Protein AF-A0A7J6VHJ3-F1 (afdb_monomer_lite)

Foldseek 3Di:
DVLLVVLQPDDDDDPPVRNVVNSVVSSVVSVVVVCCVVVVVVVVVVVVVVVVVVCVCPPPVNVVVVVVVVVVVVVVVVVD

Organism: Thalictrum thalictroides (NCBI:txid46969)

Secondary structure (DSSP, 8-state):
-HHHHHHHSS---SSHHHHHHHHHHHHHHHHHHHHHHHHHHHHHHHHHHHHHHHHHHHSHHHHHHHHHHHHHHHHHHH--

Radius of gyration: 27.66 Å; chains: 1; bounding box: 52×21×72 Å

Sequence (80 aa):
MQVLKEAWDKEVIGNAMSRFTKKLKYTKAALIGWNKIRVGNVVTIVQEVKQTVNTIQTSPKANLLNARLIQKESKAIREL

pLDDT: mean 81.1, std 9.44, range [54.41, 93.31]

Structure (mmCIF, N/CA/C/O backbone):
data_AF-A0A7J6VHJ3-F1
#
_entry.id   AF-A0A7J6VHJ3-F1
#
loop_
_atom_site.group_PDB
_atom_site.id
_atom_site.type_symbol
_atom_site.label_atom_id
_atom_site.label_alt_id
_atom_site.label_comp_id
_atom_site.label_asym_id
_atom_site.label_entity_id
_atom_site.label_seq_id
_atom_site.pdbx_PDB_ins_code
_atom_site.Cartn_x
_atom_site.Cartn_y
_atom_site.Cartn_z
_atom_site.occupancy
_atom_site.B_iso_or_equiv
_atom_site.auth_seq_id
_atom_site.auth_comp_id
_atom_site.auth_asym_id
_atom_site.auth_atom_id
_atom_site.pdbx_PDB_model_num
ATOM 1 N N . MET A 1 1 ? 1.053 -9.816 -6.901 1.00 63.47 1 MET A N 1
ATOM 2 C CA . MET A 1 1 ? 2.346 -9.518 -7.566 1.00 63.47 1 MET A CA 1
ATOM 3 C C . MET A 1 1 ? 2.221 -8.758 -8.893 1.00 63.47 1 MET A C 1
ATOM 5 O O . MET A 1 1 ? 3.236 -8.298 -9.397 1.00 63.47 1 MET A O 1
ATOM 9 N N . GLN A 1 2 ? 1.013 -8.564 -9.433 1.00 78.88 2 GLN A N 1
ATOM 10 C CA . GLN A 1 2 ? 0.757 -7.904 -10.722 1.00 78.88 2 GLN A CA 1
ATOM 11 C C . GLN A 1 2 ? 1.399 -6.507 -10.873 1.00 78.88 2 GLN A C 1
ATOM 13 O O . GLN A 1 2 ? 2.036 -6.245 -11.885 1.00 78.88 2 GLN A O 1
ATOM 18 N N . VAL A 1 3 ? 1.379 -5.687 -9.814 1.00 79.88 3 VAL A N 1
ATOM 19 C CA . VAL A 1 3 ? 2.004 -4.345 -9.778 1.00 79.88 3 VAL A CA 1
ATOM 20 C C . VAL A 1 3 ? 3.512 -4.368 -10.075 1.00 79.88 3 VAL A C 1
ATOM 22 O O . VAL A 1 3 ? 4.047 -3.437 -10.672 1.00 79.88 3 VAL A O 1
ATOM 25 N N . LEU A 1 4 ? 4.217 -5.434 -9.677 1.00 81.94 4 LEU A N 1
ATOM 26 C CA . LEU A 1 4 ? 5.652 -5.571 -9.953 1.00 81.94 4 LEU A CA 1
ATOM 27 C C . LEU A 1 4 ? 5.917 -5.954 -11.400 1.00 81.94 4 LEU A C 1
ATOM 29 O O . LEU A 1 4 ? 6.845 -5.427 -12.004 1.00 81.94 4 LEU A O 1
ATOM 33 N N . LYS A 1 5 ? 5.085 -6.839 -11.951 1.00 84.56 5 LYS A N 1
ATOM 34 C CA . LYS A 1 5 ? 5.179 -7.260 -13.346 1.00 84.56 5 LYS A CA 1
ATOM 35 C C . LYS A 1 5 ? 4.934 -6.074 -14.282 1.00 84.56 5 LYS A C 1
ATOM 37 O O . LYS A 1 5 ? 5.766 -5.787 -15.129 1.00 84.56 5 LYS A O 1
ATOM 42 N N . GLU A 1 6 ? 3.881 -5.302 -14.027 1.00 86.25 6 GLU A N 1
ATOM 43 C CA . GLU A 1 6 ? 3.565 -4.083 -14.784 1.00 86.25 6 GLU A CA 1
ATOM 44 C C . GLU A 1 6 ? 4.682 -3.030 -14.709 1.00 86.25 6 GLU A C 1
ATOM 46 O O . GLU A 1 6 ? 5.003 -2.388 -15.707 1.00 86.25 6 GLU A O 1
ATOM 51 N N . ALA A 1 7 ? 5.312 -2.852 -13.542 1.00 84.88 7 ALA A N 1
ATOM 52 C CA . ALA A 1 7 ? 6.424 -1.915 -13.391 1.00 84.88 7 ALA A CA 1
ATOM 53 C C . ALA A 1 7 ? 7.712 -2.395 -14.084 1.00 84.88 7 ALA A C 1
ATOM 55 O O . ALA A 1 7 ? 8.476 -1.570 -14.591 1.00 84.88 7 ALA A O 1
ATOM 56 N N . TRP A 1 8 ? 7.950 -3.708 -14.103 1.00 87.75 8 TRP A N 1
ATOM 57 C CA . TRP A 1 8 ? 9.123 -4.323 -14.721 1.00 87.75 8 TRP A CA 1
ATOM 58 C C . TRP A 1 8 ? 9.018 -4.395 -16.247 1.00 87.75 8 TRP A C 1
ATOM 60 O O . TRP A 1 8 ? 10.023 -4.226 -16.944 1.00 87.75 8 TRP A O 1
ATOM 70 N N . ASP A 1 9 ? 7.813 -4.598 -16.773 1.00 90.06 9 ASP A N 1
ATOM 71 C CA . ASP A 1 9 ? 7.555 -4.733 -18.209 1.00 90.06 9 ASP A CA 1
ATOM 72 C C . ASP A 1 9 ? 7.507 -3.384 -18.938 1.00 90.06 9 ASP A C 1
ATOM 74 O O . ASP A 1 9 ? 7.499 -3.357 -20.167 1.00 90.06 9 ASP A O 1
ATOM 78 N N . LYS A 1 10 ? 7.575 -2.256 -18.214 1.00 86.88 10 LYS A N 1
ATOM 79 C CA . LYS A 1 10 ? 7.695 -0.928 -18.830 1.00 86.88 10 LYS A CA 1
ATOM 80 C C . LYS A 1 10 ? 8.865 -0.879 -19.807 1.00 86.88 10 LYS A C 1
ATOM 82 O O . LYS A 1 10 ? 9.994 -1.266 -19.480 1.00 86.88 10 LYS A O 1
ATOM 87 N N . GLU A 1 11 ? 8.594 -0.344 -20.992 1.00 86.44 11 GLU A N 1
ATOM 88 C CA . GLU A 1 11 ? 9.632 -0.076 -21.973 1.00 86.44 11 GLU A CA 1
ATOM 89 C C . GLU A 1 11 ? 10.561 1.023 -21.473 1.00 86.44 11 GLU A C 1
ATOM 91 O O . GLU A 1 11 ? 10.143 2.056 -20.944 1.00 86.44 11 GLU A O 1
ATOM 96 N N . VAL A 1 12 ? 11.859 0.772 -21.619 1.00 88.38 12 VAL A N 1
ATOM 97 C CA . VAL A 1 12 ? 12.891 1.692 -21.170 1.00 88.38 12 VAL A CA 1
ATOM 98 C C . VAL A 1 12 ? 13.964 1.808 -22.235 1.00 88.38 12 VAL A C 1
ATOM 100 O O . VAL A 1 12 ? 14.535 0.809 -22.671 1.00 88.38 12 VAL A O 1
ATOM 103 N N . ILE A 1 13 ? 14.281 3.045 -22.601 1.00 89.06 13 ILE A N 1
ATOM 104 C CA . ILE A 1 13 ? 15.298 3.368 -23.599 1.00 89.06 13 ILE A CA 1
ATOM 105 C C . ILE A 1 13 ? 16.657 3.581 -22.913 1.00 89.06 13 ILE A C 1
ATOM 107 O O . ILE A 1 13 ? 16.751 4.209 -21.846 1.00 89.06 13 ILE A O 1
ATOM 111 N N . GLY A 1 14 ? 17.715 3.057 -23.536 1.00 90.69 14 GLY A N 1
ATOM 112 C CA . GLY A 1 14 ? 19.109 3.242 -23.131 1.00 90.69 14 GLY A CA 1
ATOM 113 C C . GLY A 1 14 ? 19.967 1.990 -23.328 1.00 90.69 14 GLY A C 1
ATOM 114 O O . GLY A 1 14 ? 19.491 0.944 -23.770 1.00 90.69 14 GLY A O 1
ATOM 115 N N . ASN A 1 15 ? 21.243 2.081 -22.948 1.00 92.50 15 ASN A N 1
ATOM 116 C CA . ASN A 1 15 ? 22.131 0.917 -22.901 1.00 92.50 15 ASN A CA 1
ATOM 117 C C . ASN A 1 15 ? 21.649 -0.119 -21.859 1.00 92.50 15 ASN A C 1
ATOM 119 O O . ASN A 1 15 ? 20.777 0.164 -21.034 1.00 92.50 15 ASN A O 1
ATOM 123 N N . ALA A 1 16 ? 22.183 -1.343 -21.904 1.00 89.75 16 ALA A N 1
ATOM 124 C CA . ALA A 1 16 ? 21.726 -2.448 -21.051 1.00 89.75 16 ALA A CA 1
ATOM 125 C C . ALA A 1 16 ? 21.709 -2.092 -19.548 1.00 89.75 16 ALA A C 1
ATOM 127 O O . ALA A 1 16 ? 20.702 -2.310 -18.874 1.00 89.75 16 ALA A O 1
ATOM 128 N N . MET A 1 17 ? 22.772 -1.454 -19.050 1.00 91.25 17 MET A N 1
ATOM 129 C CA . MET A 1 17 ? 22.890 -1.070 -17.640 1.00 91.25 17 MET A CA 1
ATOM 130 C C . MET A 1 17 ? 21.888 0.022 -17.241 1.00 91.25 17 MET A C 1
ATOM 132 O O . MET A 1 17 ? 21.269 -0.046 -16.176 1.00 91.25 17 MET A O 1
ATOM 136 N N . SER A 1 18 ? 21.672 1.010 -18.115 1.00 90.69 18 SER A N 1
ATOM 137 C CA . SER A 1 18 ? 20.682 2.074 -17.918 1.00 90.69 18 SER A CA 1
ATOM 138 C C . SER A 1 18 ? 19.257 1.518 -17.886 1.00 90.69 18 SER A C 1
ATOM 140 O O . SER A 1 18 ? 18.462 1.894 -17.025 1.00 90.69 18 SER A O 1
ATOM 142 N N . ARG A 1 19 ? 18.935 0.574 -18.781 1.00 89.81 19 ARG A N 1
ATOM 143 C CA . ARG A 1 19 ? 17.629 -0.104 -18.804 1.00 89.81 19 ARG A CA 1
ATOM 144 C C . ARG A 1 19 ? 17.383 -0.873 -17.511 1.00 89.81 19 ARG A C 1
ATOM 146 O O . ARG A 1 19 ? 16.333 -0.700 -16.898 1.00 89.81 19 ARG A O 1
ATOM 153 N N . PHE A 1 20 ? 18.367 -1.647 -17.059 1.00 89.88 20 PHE A N 1
ATOM 154 C CA . PHE A 1 20 ? 18.278 -2.409 -15.815 1.00 89.88 20 PHE A CA 1
ATOM 155 C C . PHE A 1 20 ? 18.062 -1.509 -14.589 1.00 89.88 20 PHE A C 1
ATOM 157 O O . PHE A 1 20 ? 17.116 -1.703 -13.825 1.00 89.88 20 PHE A O 1
ATOM 164 N N . THR A 1 21 ? 18.875 -0.459 -14.434 1.00 92.88 21 THR A N 1
ATOM 165 C CA . THR A 1 21 ? 18.745 0.472 -13.298 1.00 92.88 21 THR A CA 1
ATOM 166 C C . THR A 1 21 ? 17.424 1.235 -13.304 1.00 92.88 21 THR A C 1
ATOM 168 O O . THR A 1 21 ? 16.819 1.426 -12.248 1.00 92.88 21 THR A O 1
ATOM 171 N N . LYS A 1 22 ? 16.930 1.657 -14.471 1.00 92.38 22 LYS A N 1
ATOM 172 C CA . LYS A 1 22 ? 15.620 2.314 -14.591 1.00 92.38 22 LYS A CA 1
ATOM 173 C C . LYS A 1 22 ? 14.465 1.358 -14.263 1.00 92.38 22 LYS A C 1
ATOM 175 O O . LYS A 1 22 ? 13.582 1.745 -13.501 1.00 92.38 22 LYS A O 1
A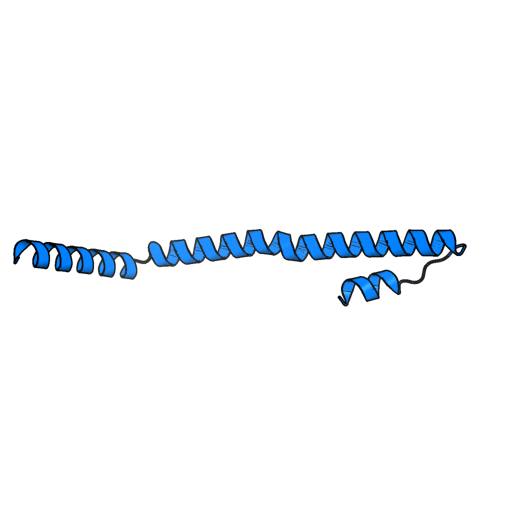TOM 180 N N . LYS A 1 23 ? 14.497 0.107 -14.741 1.00 93.31 23 LYS A N 1
ATOM 181 C CA . LYS A 1 23 ? 13.495 -0.917 -14.381 1.00 93.31 23 LYS A CA 1
ATOM 182 C C . LYS A 1 23 ? 13.463 -1.182 -12.877 1.00 93.31 23 LYS A C 1
ATOM 184 O O . LYS A 1 23 ? 12.386 -1.189 -12.279 1.00 93.31 23 LYS A O 1
ATOM 189 N N . LEU A 1 24 ? 14.627 -1.291 -12.236 1.00 92.75 24 LEU A N 1
ATOM 190 C CA . LEU A 1 24 ? 14.719 -1.406 -10.777 1.00 92.75 24 LEU A CA 1
ATOM 191 C C . LEU A 1 24 ? 14.111 -0.197 -10.057 1.00 92.75 24 LEU A C 1
ATOM 193 O O . LEU A 1 24 ? 13.355 -0.369 -9.101 1.00 92.75 24 LEU A O 1
ATOM 197 N N . LYS A 1 25 ? 14.391 1.026 -10.527 1.00 92.75 25 LYS A N 1
ATOM 198 C CA . LYS A 1 25 ? 13.802 2.250 -9.960 1.00 92.75 25 LYS A CA 1
ATOM 199 C C . LYS A 1 25 ? 12.275 2.250 -10.064 1.00 92.75 25 LYS A C 1
ATOM 201 O O . LYS A 1 25 ? 11.615 2.532 -9.065 1.00 92.75 25 LYS A O 1
ATOM 206 N N . TYR A 1 26 ? 11.713 1.899 -11.222 1.00 92.06 26 TYR A N 1
ATOM 207 C CA . TYR A 1 26 ? 10.258 1.825 -11.400 1.00 92.06 26 TYR A CA 1
ATOM 208 C C . TYR A 1 26 ? 9.620 0.764 -10.512 1.00 92.06 26 TYR A C 1
ATOM 210 O O . TYR A 1 26 ? 8.621 1.031 -9.850 1.00 92.06 26 TYR A O 1
ATOM 218 N N . THR A 1 27 ? 10.245 -0.405 -10.432 1.00 91.56 27 THR A N 1
ATOM 219 C CA . THR A 1 27 ? 9.780 -1.517 -9.600 1.00 91.56 27 THR A CA 1
ATOM 220 C C . THR A 1 27 ? 9.781 -1.134 -8.124 1.00 91.56 27 THR A C 1
ATOM 222 O O . THR A 1 27 ? 8.780 -1.325 -7.438 1.00 91.56 27 THR A O 1
ATOM 225 N N . LYS A 1 28 ? 10.858 -0.496 -7.643 1.00 92.38 28 LYS A N 1
ATOM 226 C CA . LYS A 1 28 ? 10.950 0.032 -6.275 1.00 92.38 28 LYS A CA 1
ATOM 227 C C . LYS A 1 28 ? 9.856 1.062 -5.988 1.00 92.38 28 LYS A C 1
ATOM 229 O O . LYS A 1 28 ? 9.203 0.981 -4.951 1.00 92.38 28 LYS A O 1
ATOM 234 N N . ALA A 1 29 ? 9.643 2.020 -6.891 1.00 91.06 29 ALA A N 1
ATOM 235 C CA . ALA A 1 29 ? 8.619 3.049 -6.723 1.00 91.06 29 ALA A CA 1
ATOM 236 C C . ALA A 1 29 ? 7.204 2.448 -6.667 1.00 91.06 29 ALA A C 1
ATOM 238 O O . ALA A 1 29 ? 6.413 2.818 -5.800 1.00 91.06 29 ALA A O 1
ATOM 239 N N . ALA A 1 30 ? 6.912 1.477 -7.535 1.00 90.62 30 ALA A N 1
ATOM 240 C CA . ALA A 1 30 ? 5.636 0.771 -7.557 1.00 90.62 30 ALA A CA 1
ATOM 241 C C . ALA A 1 30 ? 5.395 -0.026 -6.263 1.00 90.62 30 ALA A C 1
ATOM 243 O O . ALA A 1 30 ? 4.299 0.016 -5.708 1.00 90.62 30 ALA A O 1
ATOM 244 N N . LEU A 1 31 ? 6.433 -0.680 -5.729 1.00 89.50 31 LEU A N 1
ATOM 245 C CA . LEU A 1 31 ? 6.382 -1.397 -4.450 1.00 89.50 31 LEU A CA 1
ATOM 246 C C . LEU A 1 31 ? 6.069 -0.455 -3.283 1.00 89.50 31 LEU A C 1
ATOM 248 O O . LEU A 1 31 ? 5.210 -0.755 -2.458 1.00 89.50 31 LEU A O 1
ATOM 252 N N . ILE A 1 32 ? 6.727 0.707 -3.241 1.00 88.19 32 ILE A N 1
ATOM 253 C CA . ILE A 1 32 ? 6.479 1.731 -2.218 1.00 88.19 32 ILE A CA 1
ATOM 254 C C . ILE A 1 32 ? 5.045 2.260 -2.323 1.00 88.19 32 ILE A C 1
ATOM 256 O O . ILE A 1 32 ? 4.371 2.382 -1.303 1.00 88.19 32 ILE A O 1
ATOM 260 N N . GLY A 1 33 ? 4.564 2.553 -3.535 1.00 87.62 33 GLY A N 1
ATOM 261 C CA . GLY A 1 33 ? 3.190 3.006 -3.764 1.00 87.62 33 GLY A CA 1
ATOM 262 C C . GLY A 1 33 ? 2.158 1.970 -3.321 1.00 87.62 33 GLY A C 1
ATOM 263 O O . GLY A 1 33 ? 1.254 2.287 -2.550 1.00 87.62 33 GLY A O 1
ATOM 264 N N . TRP A 1 34 ? 2.343 0.712 -3.724 1.00 88.06 34 TRP A N 1
ATOM 265 C CA . TRP A 1 34 ? 1.477 -0.391 -3.311 1.00 88.06 34 TRP A CA 1
ATOM 266 C C . TRP A 1 34 ? 1.465 -0.576 -1.792 1.00 88.06 34 TRP A C 1
ATOM 268 O O . TRP A 1 34 ? 0.399 -0.730 -1.198 1.00 88.06 34 TRP A O 1
ATOM 278 N N . ASN A 1 35 ? 2.635 -0.501 -1.152 1.00 85.75 35 ASN A N 1
ATOM 279 C CA . ASN A 1 35 ? 2.742 -0.629 0.295 1.00 85.75 35 AS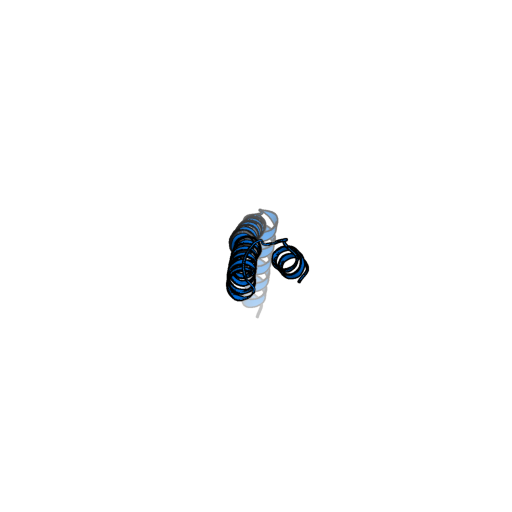N A CA 1
ATOM 280 C C . ASN A 1 35 ? 2.056 0.535 1.022 1.00 85.75 35 ASN A C 1
ATOM 282 O O . ASN A 1 35 ? 1.367 0.312 2.009 1.00 85.75 35 ASN A O 1
ATOM 286 N N . LYS A 1 36 ? 2.171 1.768 0.512 1.00 81.69 36 LYS A N 1
ATOM 287 C CA . LYS A 1 36 ? 1.450 2.928 1.061 1.00 81.69 36 LYS A CA 1
ATOM 288 C C . LYS A 1 36 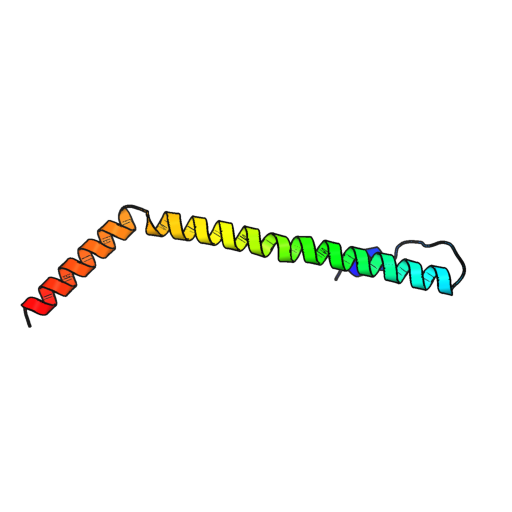? -0.063 2.766 0.962 1.00 81.69 36 LYS A C 1
ATOM 290 O O . LYS A 1 36 ? -0.748 3.076 1.924 1.00 81.69 36 LYS A O 1
ATOM 295 N N . ILE A 1 37 ? -0.577 2.253 -0.154 1.00 81.81 37 ILE A N 1
ATOM 296 C CA . ILE A 1 37 ? -2.013 1.984 -0.306 1.00 81.81 37 ILE A CA 1
ATOM 297 C C . ILE A 1 37 ? -2.444 0.897 0.683 1.00 81.81 37 ILE A C 1
ATOM 299 O O . ILE A 1 37 ? -3.406 1.074 1.418 1.00 81.81 37 ILE A O 1
ATOM 303 N N . ARG A 1 38 ? -1.711 -0.219 0.758 1.00 77.56 38 ARG A N 1
ATOM 304 C CA . ARG A 1 38 ? 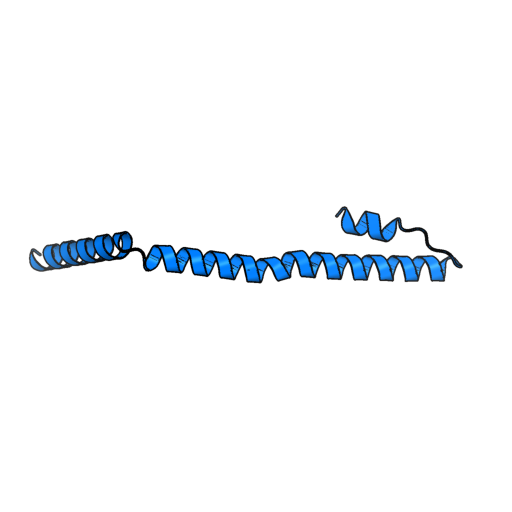-2.051 -1.334 1.652 1.00 77.56 38 ARG A CA 1
ATOM 305 C C . ARG A 1 38 ? -1.951 -0.964 3.130 1.00 77.56 38 ARG A C 1
ATOM 307 O O . ARG A 1 38 ? -2.911 -1.179 3.854 1.00 77.56 38 ARG A O 1
ATOM 314 N N . VAL A 1 39 ? -0.814 -0.432 3.572 1.00 70.88 39 VAL A N 1
ATOM 315 C CA . VAL A 1 39 ? -0.534 -0.124 4.985 1.00 70.88 39 VAL A CA 1
ATOM 316 C C . VAL A 1 39 ? -1.209 1.172 5.421 1.00 70.88 39 VAL A C 1
ATOM 318 O O . VAL A 1 39 ? -1.723 1.237 6.532 1.00 70.88 39 VAL A O 1
ATOM 321 N N . GLY A 1 40 ? -1.278 2.179 4.547 1.00 66.25 40 GLY A N 1
ATOM 322 C CA . GLY A 1 40 ? -2.056 3.393 4.802 1.00 66.25 40 GLY A CA 1
ATOM 323 C C . GLY A 1 40 ? -3.523 3.063 5.061 1.00 66.25 40 GLY A C 1
ATOM 324 O O . GLY A 1 40 ? -4.080 3.543 6.042 1.00 66.25 40 GLY A O 1
ATOM 325 N N . ASN A 1 41 ? -4.097 2.138 4.284 1.00 69.25 41 ASN A N 1
ATOM 326 C CA . ASN A 1 41 ? -5.453 1.651 4.519 1.00 69.25 41 ASN A CA 1
ATOM 327 C C . ASN A 1 41 ? -5.604 0.884 5.836 1.00 69.25 41 ASN A C 1
ATOM 329 O O . ASN A 1 41 ? -6.688 0.907 6.399 1.00 69.25 41 ASN A O 1
ATOM 333 N N . VAL A 1 42 ? -4.566 0.225 6.367 1.00 72.81 42 VAL A N 1
ATOM 334 C CA . VAL A 1 42 ? -4.677 -0.473 7.663 1.00 72.81 42 VAL A CA 1
ATOM 335 C C . VAL A 1 42 ? -4.972 0.512 8.789 1.00 72.81 42 VAL A C 1
ATOM 337 O O . VAL A 1 42 ? -5.804 0.213 9.636 1.00 72.81 42 VAL A O 1
ATOM 340 N N . VAL A 1 43 ? -4.348 1.692 8.797 1.00 77.88 43 VAL A N 1
ATOM 341 C CA . VAL A 1 43 ? -4.625 2.715 9.821 1.00 77.88 43 VAL A CA 1
ATOM 342 C C . VAL A 1 43 ? -6.074 3.191 9.723 1.00 77.88 43 VAL A C 1
ATOM 344 O O . VAL A 1 43 ? -6.757 3.275 10.742 1.00 77.88 43 VAL A O 1
ATOM 347 N N . THR A 1 44 ? -6.560 3.435 8.506 1.00 76.94 44 THR A N 1
ATOM 348 C CA . THR A 1 44 ? -7.948 3.841 8.249 1.00 76.94 44 THR A CA 1
ATOM 349 C C . THR A 1 44 ? -8.937 2.750 8.653 1.00 76.94 44 THR A C 1
ATOM 351 O O . THR A 1 44 ? -9.869 3.027 9.398 1.00 76.94 44 THR A O 1
ATOM 354 N N . ILE A 1 45 ? -8.679 1.495 8.274 1.00 78.75 45 ILE A N 1
ATOM 355 C CA . ILE A 1 45 ? -9.491 0.328 8.647 1.00 78.75 45 ILE A CA 1
ATOM 356 C C . ILE A 1 45 ? -9.518 0.158 10.168 1.00 78.75 45 ILE A C 1
ATOM 358 O O . ILE A 1 45 ? -10.575 -0.046 10.752 1.00 78.75 45 ILE A O 1
ATOM 362 N N . VAL A 1 46 ? -8.372 0.268 10.845 1.00 84.25 46 VAL A N 1
ATOM 363 C CA . VAL A 1 46 ? -8.308 0.178 12.312 1.00 84.25 46 VAL A CA 1
ATOM 364 C C . VAL A 1 46 ? -9.110 1.306 12.961 1.00 84.25 46 VAL A C 1
ATOM 366 O O . VAL A 1 46 ? -9.783 1.073 13.964 1.00 84.25 46 VAL A O 1
ATOM 369 N N . GLN A 1 47 ? -9.071 2.514 12.398 1.00 84.31 47 GLN A N 1
ATOM 370 C CA . GLN A 1 47 ? -9.850 3.645 12.892 1.00 84.31 47 GLN A CA 1
ATOM 371 C C . GLN A 1 47 ? -11.359 3.433 12.693 1.00 84.31 47 GLN A C 1
ATOM 373 O O . GLN A 1 47 ? -12.125 3.653 13.630 1.00 84.31 47 GLN A O 1
ATOM 378 N N . GLU A 1 48 ? -11.784 2.949 11.527 1.00 85.12 48 GLU A N 1
ATOM 379 C CA . GLU A 1 48 ? -13.180 2.597 11.233 1.00 85.12 48 GLU A CA 1
ATOM 380 C C . GLU A 1 48 ? -13.687 1.476 12.149 1.00 85.12 48 GLU A C 1
ATOM 382 O O . GLU A 1 48 ? -14.775 1.568 12.722 1.00 85.12 48 GLU A O 1
ATOM 387 N N . VAL A 1 49 ? -12.875 0.439 12.374 1.00 86.00 49 VAL A N 1
ATOM 388 C CA . VAL A 1 49 ? -13.198 -0.649 13.307 1.00 86.00 49 VAL A CA 1
ATOM 389 C C . VAL A 1 49 ? -13.329 -0.113 14.732 1.00 86.00 49 VAL A C 1
ATOM 391 O O . VAL A 1 49 ? -14.299 -0.437 15.414 1.00 86.00 49 VAL A O 1
ATOM 394 N N . LYS A 1 50 ? -12.414 0.756 15.184 1.00 87.12 50 LYS A N 1
ATOM 395 C CA . LYS A 1 50 ? -12.514 1.409 16.502 1.00 87.12 50 LYS A CA 1
ATOM 396 C C . LYS A 1 50 ? -13.784 2.244 16.639 1.00 87.12 50 LYS A C 1
ATOM 398 O O . LYS A 1 50 ? -14.439 2.174 17.675 1.00 87.12 50 LYS A O 1
ATOM 403 N N . GLN A 1 51 ? -14.145 3.012 15.613 1.00 86.88 51 GLN A N 1
ATOM 404 C CA . GLN A 1 51 ? -15.388 3.784 15.606 1.00 86.88 51 GLN A CA 1
ATOM 405 C C . GLN A 1 51 ? -16.606 2.865 15.701 1.00 86.88 51 GLN A C 1
ATOM 407 O O . GLN A 1 51 ? -17.458 3.084 16.555 1.00 86.88 51 GLN A O 1
ATOM 412 N N . THR A 1 52 ? -16.635 1.788 14.916 1.00 85.38 52 THR A N 1
ATOM 413 C CA . THR A 1 52 ? -17.715 0.791 14.941 1.00 85.38 52 THR A CA 1
ATOM 414 C C . THR A 1 52 ? -17.852 0.140 16.321 1.00 85.38 52 THR A C 1
ATOM 416 O O . THR A 1 52 ? -18.955 0.046 16.858 1.00 85.38 52 THR A O 1
ATOM 419 N N . VAL A 1 53 ? -16.736 -0.260 16.940 1.00 85.25 53 VAL A N 1
ATOM 420 C CA . VAL A 1 53 ? -16.717 -0.822 18.301 1.00 85.25 53 VAL A CA 1
ATOM 421 C C . VAL A 1 53 ? -17.243 0.191 19.317 1.00 85.25 53 VAL A C 1
ATOM 423 O O . VAL A 1 53 ? -18.096 -0.160 20.132 1.00 85.25 53 VAL A O 1
ATOM 426 N N . ASN A 1 54 ? -16.807 1.451 19.241 1.00 83.75 54 ASN A N 1
ATOM 427 C CA . ASN A 1 54 ? -17.297 2.508 20.125 1.00 83.75 54 ASN A CA 1
ATOM 428 C C . ASN A 1 54 ? -18.802 2.740 19.958 1.00 83.75 54 ASN A C 1
ATOM 430 O O . ASN A 1 54 ? -19.506 2.875 20.956 1.00 83.75 54 ASN A O 1
ATOM 434 N N . THR A 1 55 ? -19.327 2.743 18.732 1.00 82.06 55 THR A N 1
ATOM 435 C CA . THR A 1 55 ? -20.772 2.850 18.479 1.00 82.06 55 THR A CA 1
ATOM 436 C C . THR A 1 55 ? -21.544 1.674 19.080 1.00 82.06 55 THR A C 1
ATOM 438 O O . THR A 1 55 ? -22.603 1.872 19.671 1.00 82.06 55 THR A O 1
ATOM 441 N N . ILE A 1 56 ? -21.017 0.451 18.989 1.00 79.38 56 ILE A N 1
ATOM 442 C CA . ILE A 1 56 ? -21.648 -0.738 19.584 1.00 79.38 56 ILE A CA 1
ATOM 443 C C . ILE A 1 56 ? -21.654 -0.643 21.116 1.00 79.38 56 ILE A C 1
ATOM 445 O O . ILE A 1 56 ? -22.693 -0.879 21.738 1.00 79.38 56 ILE A O 1
ATOM 449 N N . GLN A 1 57 ? -20.524 -0.257 21.717 1.00 72.06 57 GLN A N 1
ATOM 450 C CA . GLN A 1 57 ? -20.368 -0.112 23.169 1.00 72.06 57 GLN A CA 1
ATOM 451 C C . GLN A 1 57 ? -21.226 1.017 23.748 1.00 72.06 57 GLN A C 1
ATOM 453 O O . GLN A 1 57 ? -21.797 0.869 24.824 1.00 72.06 57 GLN A O 1
ATOM 458 N N . THR A 1 58 ? -21.354 2.130 23.028 1.00 69.88 58 THR A N 1
ATOM 459 C CA . THR A 1 58 ? -22.200 3.264 23.435 1.00 69.88 58 THR A CA 1
ATOM 460 C C . THR A 1 58 ? -23.672 3.064 23.084 1.00 69.88 58 THR A C 1
ATOM 462 O O . THR A 1 58 ? -24.513 3.857 23.514 1.00 69.88 58 THR A O 1
ATOM 465 N N . SER A 1 59 ? -24.024 1.999 22.350 1.00 69.94 59 SER A N 1
ATOM 466 C CA . SER A 1 59 ? -25.421 1.733 22.025 1.00 69.94 59 SER A CA 1
ATOM 467 C C . SER A 1 59 ? -26.226 1.439 23.307 1.00 69.94 59 SER A C 1
ATOM 469 O O . SER A 1 59 ? -25.795 0.644 24.153 1.00 69.94 59 SER A O 1
ATOM 471 N N . PRO A 1 60 ? -27.433 2.016 23.463 1.00 61.81 60 PRO A N 1
ATOM 472 C CA . PRO A 1 60 ? -28.233 1.878 24.683 1.00 61.81 60 PRO A CA 1
ATOM 473 C C . PRO A 1 60 ? -28.545 0.421 25.052 1.00 61.81 60 PRO A C 1
ATOM 475 O O . PRO A 1 60 ? -28.663 0.082 26.228 1.00 61.81 60 PRO A O 1
ATOM 478 N N . LYS A 1 61 ? -28.657 -0.462 24.048 1.00 61.12 61 LYS A N 1
ATOM 479 C CA . LYS A 1 61 ? -28.960 -1.887 24.242 1.00 61.12 61 LYS A CA 1
ATOM 480 C C . LYS A 1 61 ? -27.821 -2.640 24.936 1.00 61.12 61 LYS A C 1
ATOM 482 O O . LYS A 1 61 ? -28.110 -3.493 25.771 1.00 61.12 61 LYS A O 1
ATOM 487 N N . ALA A 1 62 ? -26.561 -2.314 24.634 1.00 58.84 62 ALA A N 1
ATOM 488 C CA . ALA A 1 62 ? -25.401 -2.934 25.279 1.00 58.84 62 ALA A CA 1
ATOM 489 C C . ALA A 1 62 ? -25.297 -2.521 26.758 1.00 58.84 62 ALA A C 1
ATOM 491 O O . ALA A 1 62 ? -25.131 -3.374 27.628 1.00 58.84 62 ALA A O 1
ATOM 492 N N . ASN A 1 63 ? -25.522 -1.237 27.062 1.00 62.56 63 ASN A N 1
ATOM 493 C CA . ASN A 1 63 ? -25.547 -0.735 28.440 1.00 62.56 63 ASN A CA 1
ATOM 494 C C . ASN A 1 63 ? -26.712 -1.306 29.264 1.00 62.56 63 ASN A C 1
ATOM 496 O O . ASN A 1 63 ? -26.519 -1.672 30.421 1.00 62.56 63 ASN A O 1
ATOM 500 N N . LEU A 1 64 ? -27.907 -1.445 28.677 1.00 66.38 64 LEU A N 1
ATOM 501 C CA . LEU A 1 64 ? -29.062 -2.050 29.355 1.00 66.38 64 LEU A CA 1
ATOM 502 C C . LEU A 1 64 ? -28.859 -3.543 29.655 1.00 66.38 64 LEU A C 1
ATOM 504 O O . LEU A 1 64 ? -29.273 -4.015 30.714 1.00 66.38 64 LEU A O 1
ATOM 508 N N . LEU A 1 65 ? -28.231 -4.292 28.742 1.00 67.38 65 LEU A N 1
ATOM 509 C CA . LEU A 1 65 ? -27.899 -5.704 28.957 1.00 67.38 65 LEU A CA 1
ATOM 510 C C . LEU A 1 65 ? -26.828 -5.874 30.039 1.00 67.38 65 LEU A C 1
ATOM 512 O O . LEU A 1 65 ? -27.016 -6.689 30.941 1.00 67.38 65 LEU A O 1
ATOM 516 N N . ASN A 1 66 ? -25.769 -5.060 30.004 1.00 70.19 66 ASN A N 1
ATOM 517 C CA . ASN A 1 66 ? -24.726 -5.066 31.032 1.00 70.19 66 ASN A CA 1
ATOM 518 C C . ASN A 1 66 ? -25.287 -4.698 32.412 1.00 70.19 66 ASN A C 1
ATOM 520 O O . ASN A 1 66 ? -25.024 -5.396 33.386 1.00 70.19 66 ASN A O 1
ATOM 524 N N . ALA A 1 67 ? -26.135 -3.669 32.503 1.00 72.19 67 ALA A N 1
ATOM 525 C CA . ALA A 1 67 ? -26.775 -3.288 33.761 1.00 72.19 67 ALA A CA 1
ATOM 526 C C . ALA A 1 67 ? -27.657 -4.413 34.337 1.00 72.19 67 ALA A C 1
ATOM 528 O O . ALA A 1 67 ? -27.635 -4.669 35.542 1.00 72.19 67 ALA A O 1
ATOM 529 N N . ARG A 1 68 ? -28.408 -5.127 33.484 1.00 76.31 68 ARG A N 1
ATOM 530 C CA . ARG A 1 68 ? -29.232 -6.276 33.900 1.00 76.31 68 ARG A CA 1
ATOM 531 C C . ARG A 1 68 ? -28.399 -7.478 34.350 1.00 76.31 68 ARG A C 1
ATOM 533 O O . ARG A 1 68 ? -28.808 -8.166 35.283 1.00 76.31 68 ARG A O 1
ATOM 540 N N . LEU A 1 69 ? -27.264 -7.742 33.702 1.00 77.56 69 LEU A N 1
ATOM 541 C CA . LEU A 1 69 ? -26.333 -8.801 34.104 1.00 77.56 69 LEU A CA 1
ATOM 542 C C . LEU A 1 69 ? -25.722 -8.507 35.477 1.00 77.56 69 LEU A C 1
ATOM 544 O O . LEU A 1 69 ? -25.827 -9.346 36.366 1.00 77.56 69 LEU A O 1
ATOM 548 N N . ILE A 1 70 ? -25.224 -7.285 35.689 1.00 80.06 70 ILE A N 1
ATOM 549 C CA . ILE A 1 70 ? -24.666 -6.847 36.979 1.00 80.06 70 ILE A CA 1
ATOM 550 C C . ILE A 1 70 ? -25.704 -6.982 38.102 1.00 80.06 70 ILE A C 1
ATOM 552 O O . ILE A 1 70 ? -25.385 -7.447 39.197 1.00 80.06 70 ILE A O 1
ATOM 556 N N . GLN A 1 71 ? -26.968 -6.626 37.844 1.00 80.81 71 GLN A N 1
ATOM 557 C CA . GLN A 1 71 ? -28.052 -6.814 38.816 1.00 80.81 71 GLN A CA 1
ATOM 558 C C . GLN A 1 71 ? -28.317 -8.293 39.134 1.00 80.81 71 GLN A C 1
ATOM 560 O O . GLN A 1 71 ? -28.521 -8.628 40.301 1.00 80.81 71 GLN A O 1
ATOM 565 N N . LYS A 1 72 ? -28.310 -9.179 38.128 1.00 82.81 72 LYS A N 1
ATOM 566 C CA . LYS A 1 72 ? -28.475 -10.627 38.335 1.00 82.81 72 LYS A CA 1
ATOM 567 C C . LYS A 1 72 ? -27.335 -11.223 39.156 1.00 82.81 72 LYS A C 1
ATOM 569 O O . LYS A 1 72 ? -27.608 -11.970 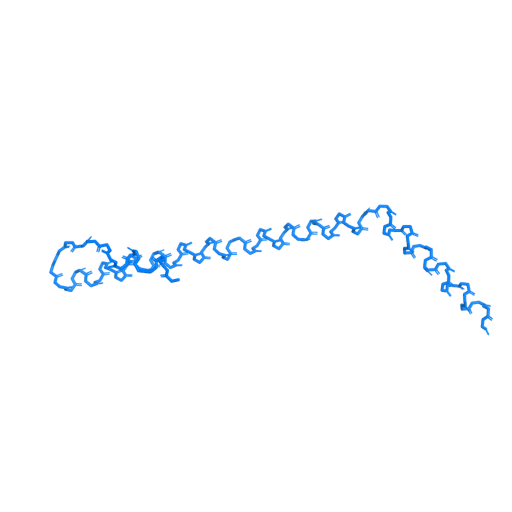40.087 1.00 82.81 72 LYS A O 1
ATOM 574 N N . GLU A 1 73 ? -26.092 -10.873 38.840 1.00 77.81 73 GLU A N 1
ATOM 575 C CA . GLU A 1 73 ? -24.910 -11.340 39.574 1.00 77.81 73 GLU A CA 1
ATOM 576 C C . GLU A 1 73 ? -24.927 -10.844 41.022 1.00 77.81 73 GLU A C 1
ATOM 578 O O . GLU A 1 73 ? -24.785 -11.632 41.952 1.00 77.81 73 GLU A O 1
ATOM 583 N N . SER A 1 74 ? -25.218 -9.557 41.231 1.00 78.19 74 SER A N 1
ATOM 584 C CA . SER A 1 74 ? -25.330 -8.968 42.573 1.00 78.19 74 SER A CA 1
ATOM 585 C C . SER A 1 74 ? -26.418 -9.631 43.418 1.00 78.19 74 SER A C 1
ATOM 587 O O . SER A 1 74 ? -26.273 -9.750 44.632 1.00 78.19 74 SER A O 1
ATOM 589 N N . LYS A 1 75 ? -27.527 -10.040 42.789 1.00 82.94 75 LYS A N 1
ATOM 590 C CA . LYS A 1 75 ? -28.612 -10.755 43.462 1.00 82.94 75 LYS A CA 1
ATOM 591 C C . LYS A 1 75 ? -28.199 -12.186 43.814 1.00 82.94 75 LYS A C 1
ATOM 593 O O . LYS A 1 75 ? -28.376 -12.580 44.958 1.00 82.94 75 LYS A O 1
ATOM 598 N N . ALA A 1 76 ? -27.585 -12.908 42.877 1.00 80.00 76 ALA A N 1
ATOM 599 C CA . ALA A 1 76 ? -27.091 -14.265 43.107 1.00 80.00 76 ALA A CA 1
ATOM 600 C C . ALA A 1 76 ? -26.029 -14.325 44.221 1.00 80.00 76 ALA A C 1
ATOM 602 O O . ALA A 1 76 ? -26.035 -15.257 45.011 1.00 80.00 76 ALA A O 1
ATOM 603 N N . ILE A 1 77 ? -25.163 -13.311 44.331 1.00 78.12 77 ILE A N 1
ATOM 604 C CA . ILE A 1 77 ? -24.150 -13.216 45.397 1.00 78.12 77 ILE A CA 1
ATOM 605 C C . ILE A 1 77 ? -24.777 -12.959 46.777 1.00 78.12 77 ILE A C 1
ATOM 607 O O . ILE A 1 77 ? -24.227 -13.399 47.776 1.00 78.12 77 ILE A O 1
ATOM 611 N N . ARG A 1 78 ? -25.909 -12.245 46.859 1.00 70.69 78 ARG A N 1
ATOM 612 C CA . ARG A 1 78 ? -26.607 -11.988 48.137 1.00 70.69 78 ARG A CA 1
ATOM 613 C C . ARG A 1 78 ? -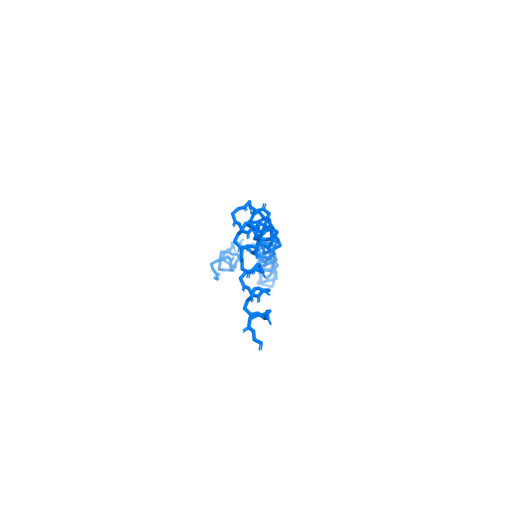27.454 -13.164 48.621 1.00 70.69 78 ARG A C 1
ATOM 615 O O . ARG A 1 78 ? -27.856 -13.166 49.778 1.00 70.69 78 ARG A O 1
ATOM 622 N N . GLU A 1 79 ? -27.802 -14.075 47.719 1.00 68.81 79 GLU A N 1
ATOM 623 C CA . GLU A 1 79 ? -28.617 -15.262 48.000 1.00 68.81 79 GLU A CA 1
ATOM 624 C C . GLU A 1 79 ? -27.757 -16.516 48.272 1.00 68.81 79 GLU A C 1
ATOM 626 O O . GLU A 1 79 ? -28.315 -17.583 48.529 1.00 68.81 79 GLU A O 1
ATOM 631 N N . LEU A 1 80 ? -26.423 -16.379 48.237 1.00 54.41 80 LEU A N 1
ATOM 632 C CA . LEU A 1 80 ? -25.426 -17.350 48.711 1.00 54.41 80 LEU A CA 1
ATOM 633 C C . LEU A 1 80 ? -25.017 -17.041 50.156 1.00 54.41 80 LEU A C 1
ATOM 635 O O . LEU A 1 80 ? -24.801 -18.018 50.906 1.00 54.41 80 LEU A O 1
#